Protein AF-A0A1Q3SXZ2-F1 (afdb_monomer_lite)

Structure (mmCIF, N/CA/C/O backbone):
data_AF-A0A1Q3SXZ2-F1
#
_entry.id   AF-A0A1Q3SXZ2-F1
#
loop_
_atom_site.group_PDB
_atom_site.id
_atom_site.type_symbol
_atom_site.label_atom_id
_atom_site.label_alt_id
_atom_site.label_comp_id
_atom_site.label_asym_id
_atom_site.label_entity_id
_atom_site.label_seq_id
_atom_site.pdbx_PDB_ins_code
_atom_site.Cartn_x
_atom_site.Cartn_y
_atom_site.Cartn_z
_atom_site.occupancy
_atom_site.B_iso_or_equiv
_atom_site.auth_seq_id
_atom_site.auth_comp_id
_atom_site.auth_asym_id
_atom_site.auth_atom_id
_atom_site.pdbx_PDB_model_num
ATOM 1 N N . MET A 1 1 ? 64.427 -12.584 43.749 1.00 39.59 1 MET A N 1
ATOM 2 C CA . MET A 1 1 ? 64.336 -11.149 44.078 1.00 39.59 1 MET A CA 1
ATOM 3 C C . MET A 1 1 ? 63.455 -10.518 43.015 1.00 39.59 1 MET A C 1
ATOM 5 O O . MET A 1 1 ? 63.844 -10.536 41.861 1.00 39.59 1 MET A O 1
ATOM 9 N N . GLU A 1 2 ? 62.156 -10.361 43.268 1.00 41.41 2 GLU A N 1
ATOM 10 C CA . GLU A 1 2 ? 61.540 -9.312 44.115 1.00 41.41 2 GLU A CA 1
ATOM 11 C C . GLU A 1 2 ? 61.006 -8.213 43.179 1.00 41.41 2 GLU A C 1
ATOM 13 O O . GLU A 1 2 ? 61.798 -7.619 42.464 1.00 41.41 2 GLU A O 1
ATOM 18 N N . LYS A 1 3 ? 59.690 -8.256 42.880 1.00 42.56 3 LYS A N 1
ATOM 19 C CA . LYS A 1 3 ? 58.626 -7.310 43.329 1.00 42.56 3 LYS A CA 1
ATOM 20 C C . LYS A 1 3 ? 58.786 -5.925 42.660 1.00 42.56 3 LYS A C 1
ATOM 22 O O . LYS A 1 3 ? 59.900 -5.508 42.422 1.00 42.56 3 LYS A O 1
ATOM 27 N N . LEU A 1 4 ? 57.797 -5.098 42.336 1.00 37.22 4 LEU A N 1
ATOM 28 C CA . LEU A 1 4 ? 56.346 -4.949 42.507 1.00 37.22 4 LEU A CA 1
ATOM 29 C C . LEU A 1 4 ? 56.009 -3.747 41.563 1.00 37.22 4 LEU A C 1
ATOM 31 O O . LEU A 1 4 ? 56.864 -2.891 41.366 1.00 37.22 4 LEU A O 1
ATOM 35 N N . ASP A 1 5 ? 54.884 -3.730 40.847 1.00 44.00 5 ASP A N 1
ATOM 36 C CA . ASP A 1 5 ? 53.696 -2.899 41.164 1.00 44.00 5 ASP A CA 1
ATOM 37 C C . ASP A 1 5 ? 53.778 -1.405 40.795 1.00 44.00 5 ASP A C 1
ATOM 39 O O . ASP A 1 5 ? 54.570 -0.655 41.354 1.00 44.00 5 ASP A O 1
ATOM 43 N N . GLN A 1 6 ? 52.904 -0.987 39.870 1.00 48.28 6 GLN A N 1
ATOM 44 C CA . GLN A 1 6 ? 51.814 -0.007 40.065 1.00 48.28 6 GLN A CA 1
ATOM 45 C C . GLN A 1 6 ? 51.163 0.266 38.687 1.00 48.28 6 GLN A C 1
ATOM 47 O O . GLN A 1 6 ? 51.874 0.510 37.721 1.00 48.28 6 GLN A O 1
ATOM 52 N N . LYS A 1 7 ? 49.870 0.002 38.435 1.00 37.50 7 LYS A N 1
ATOM 53 C CA . LYS A 1 7 ? 48.613 0.542 39.002 1.00 37.50 7 LYS A CA 1
ATOM 54 C C . LYS A 1 7 ? 48.118 1.711 38.145 1.00 37.50 7 LYS A C 1
ATOM 56 O O . LYS A 1 7 ? 48.801 2.712 38.087 1.00 37.50 7 LYS A O 1
ATOM 61 N N . ASP A 1 8 ? 46.959 1.502 37.512 1.00 49.47 8 ASP A N 1
ATOM 62 C CA . ASP A 1 8 ? 45.901 2.460 37.120 1.00 49.47 8 ASP A CA 1
ATOM 63 C C . ASP A 1 8 ? 44.860 1.618 36.343 1.00 49.47 8 ASP A C 1
ATOM 65 O O . ASP A 1 8 ? 45.140 1.133 35.256 1.00 49.47 8 ASP A O 1
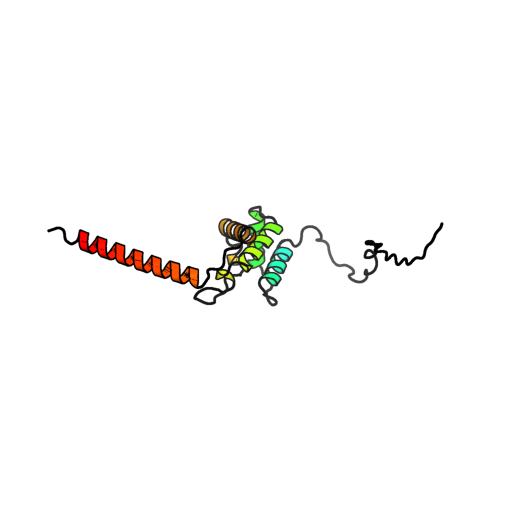ATOM 69 N N . LYS A 1 9 ? 43.725 1.135 36.873 1.00 42.94 9 LYS A N 1
ATOM 70 C CA . LYS A 1 9 ? 42.597 1.761 37.585 1.00 42.94 9 LYS A CA 1
ATOM 71 C C . LYS A 1 9 ? 42.028 2.999 36.886 1.00 42.94 9 LYS A C 1
ATOM 73 O O . LYS A 1 9 ? 42.175 4.105 37.376 1.00 42.94 9 LYS A O 1
ATOM 78 N N . GLN A 1 10 ? 41.194 2.767 35.871 1.00 44.41 10 GLN A N 1
ATOM 79 C CA . GLN A 1 10 ? 39.952 3.533 35.759 1.00 44.41 10 GLN A CA 1
ATOM 80 C C . GLN A 1 10 ? 38.791 2.626 35.338 1.00 44.41 10 GLN A C 1
ATOM 82 O O . GLN A 1 10 ? 38.552 2.326 34.172 1.00 44.41 10 GLN A O 1
ATOM 87 N N . THR A 1 11 ? 38.088 2.172 36.367 1.00 35.19 11 THR A N 1
ATOM 88 C CA . THR A 1 11 ? 36.709 1.703 36.343 1.00 35.19 11 THR A CA 1
ATOM 89 C C . THR A 1 11 ? 35.790 2.829 35.856 1.00 35.19 11 THR A C 1
ATOM 91 O O . THR A 1 11 ? 35.858 3.944 36.366 1.00 35.19 11 THR A O 1
ATOM 94 N N . SER A 1 12 ? 34.915 2.520 34.905 1.00 40.59 12 SER A N 1
ATOM 95 C CA . SER A 1 12 ? 33.735 3.305 34.520 1.00 40.59 12 SER A CA 1
ATOM 96 C C . SER A 1 12 ? 32.676 2.268 34.123 1.00 40.59 12 SER A C 1
ATOM 98 O O . SER A 1 12 ? 32.746 1.693 33.044 1.00 40.59 12 SER A O 1
ATOM 100 N N . SER A 1 13 ? 31.963 1.666 35.078 1.00 37.56 13 SER A N 1
ATOM 101 C CA . SER A 1 13 ? 30.718 2.165 35.686 1.00 37.56 13 SER A CA 1
ATOM 102 C C . SER A 1 13 ? 29.677 2.595 34.650 1.00 37.56 13 SER A C 1
ATOM 104 O O . SER A 1 13 ? 29.443 3.781 34.456 1.00 37.56 13 SER A O 1
ATOM 106 N N . PHE A 1 14 ? 29.005 1.619 34.038 1.00 44.00 14 PHE A N 1
ATOM 107 C CA . PHE A 1 14 ? 27.671 1.820 33.472 1.00 44.00 14 PHE A CA 1
ATOM 108 C C . PHE A 1 14 ? 26.658 1.124 34.382 1.00 44.00 14 PHE A C 1
ATOM 110 O O . PHE A 1 14 ? 26.333 -0.048 34.212 1.00 44.00 14 PHE A O 1
ATOM 117 N N . THR A 1 15 ? 26.223 1.852 35.406 1.00 39.62 15 THR A N 1
ATOM 118 C CA . THR A 1 15 ? 25.071 1.515 36.245 1.00 39.62 15 THR A CA 1
ATOM 119 C C . THR A 1 15 ? 23.874 2.370 35.843 1.00 39.62 15 THR A C 1
ATOM 121 O O . THR A 1 15 ? 24.029 3.557 35.565 1.00 39.62 15 THR A O 1
ATOM 124 N N . ASN A 1 16 ? 22.698 1.751 35.946 1.00 46.97 16 ASN A N 1
ATOM 125 C CA . ASN A 1 16 ? 21.356 2.332 36.023 1.00 46.97 16 ASN A CA 1
ATOM 126 C C . ASN A 1 16 ? 20.650 2.763 34.734 1.00 46.97 16 ASN A C 1
ATOM 128 O O . ASN A 1 16 ? 20.502 3.933 34.397 1.00 46.97 16 ASN A O 1
ATOM 132 N N . ILE A 1 17 ? 20.048 1.746 34.127 1.00 55.22 17 ILE A N 1
ATOM 133 C CA . ILE A 1 17 ? 18.692 1.787 33.581 1.00 55.22 17 ILE A CA 1
ATOM 134 C C . ILE A 1 17 ? 17.738 1.686 34.786 1.00 55.22 17 ILE A C 1
ATOM 136 O O . ILE A 1 17 ? 17.634 0.594 35.323 1.00 55.22 17 ILE A O 1
ATOM 140 N N . GLU A 1 18 ? 17.149 2.800 35.255 1.00 54.22 18 GLU A N 1
ATOM 141 C CA . GLU A 1 18 ? 15.902 2.863 36.071 1.00 54.22 18 GLU A CA 1
ATOM 142 C C . GLU A 1 18 ? 15.558 4.297 36.564 1.00 54.22 18 GLU A C 1
ATOM 144 O O . GLU A 1 18 ? 15.161 4.507 37.705 1.00 54.22 18 GLU A O 1
ATOM 149 N N . GLU A 1 19 ? 15.677 5.336 35.723 1.00 47.59 19 GLU A N 1
ATOM 150 C CA . GLU A 1 19 ? 15.257 6.696 36.132 1.00 47.59 19 GLU A CA 1
ATOM 151 C C . GLU A 1 19 ? 14.606 7.500 34.992 1.00 47.59 19 GLU A C 1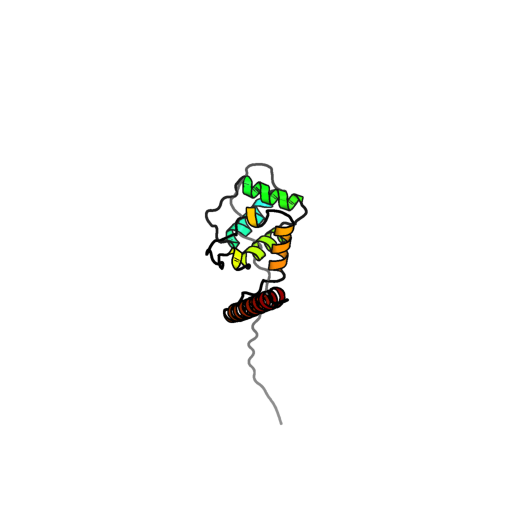
ATOM 153 O O . GLU A 1 19 ? 15.002 8.608 34.648 1.00 47.59 19 GLU A O 1
ATOM 158 N N . ILE A 1 20 ? 13.570 6.921 34.378 1.00 48.38 20 ILE A N 1
ATOM 159 C CA . ILE A 1 20 ? 12.618 7.648 33.512 1.00 48.38 20 ILE A CA 1
ATOM 160 C C . ILE A 1 20 ? 11.182 7.192 33.791 1.00 48.38 20 ILE A C 1
ATOM 162 O O . ILE A 1 20 ? 10.350 7.011 32.909 1.00 48.38 20 ILE A O 1
ATOM 166 N N . THR A 1 21 ? 10.868 7.021 35.070 1.00 44.84 21 THR A N 1
ATOM 167 C CA . THR A 1 21 ? 9.489 6.988 35.547 1.00 44.84 21 THR A CA 1
ATOM 168 C C . THR A 1 21 ? 9.349 8.025 36.642 1.00 44.84 21 THR A C 1
ATOM 170 O O . THR A 1 21 ? 10.008 7.940 37.673 1.00 44.84 21 THR A O 1
ATOM 173 N N . THR A 1 22 ? 8.434 8.963 36.403 1.00 42.62 22 THR A N 1
ATOM 174 C CA . THR A 1 22 ? 7.937 10.044 37.271 1.00 42.62 22 THR A CA 1
ATOM 175 C C . THR A 1 22 ? 8.447 11.435 36.893 1.00 42.62 22 THR A C 1
ATOM 177 O O . THR A 1 22 ? 9.638 11.715 36.899 1.00 42.62 22 THR A O 1
ATOM 180 N N . LYS A 1 23 ? 7.472 12.322 36.641 1.00 43.78 23 LYS A N 1
ATOM 181 C CA . LYS A 1 23 ? 7.554 13.765 36.335 1.00 43.78 23 LYS A CA 1
ATOM 182 C C . LYS A 1 23 ? 7.445 14.123 34.852 1.00 43.78 23 LYS A C 1
ATOM 184 O O . LYS A 1 23 ? 8.373 14.643 34.254 1.00 43.78 23 LYS A O 1
ATOM 189 N N . THR A 1 24 ? 6.243 13.957 34.299 1.00 32.16 24 THR A N 1
ATOM 190 C CA . THR A 1 24 ? 5.503 15.063 33.654 1.00 32.16 24 THR A CA 1
ATOM 191 C C . THR A 1 24 ? 4.016 14.694 33.634 1.00 32.16 24 THR A C 1
ATOM 193 O O . THR A 1 24 ? 3.474 14.217 32.646 1.00 32.16 24 THR A O 1
ATOM 196 N N . THR A 1 25 ? 3.357 14.905 34.772 1.00 34.94 25 THR A N 1
ATOM 197 C CA . THR A 1 25 ? 1.903 15.078 34.851 1.00 34.94 25 THR A CA 1
ATOM 198 C C . THR A 1 25 ? 1.676 16.552 35.120 1.00 34.94 25 THR A C 1
ATOM 200 O O . THR A 1 25 ? 2.141 17.033 36.152 1.00 34.94 25 THR A O 1
ATOM 203 N N . SER A 1 26 ? 0.983 17.257 34.221 1.00 36.84 26 SER A N 1
ATOM 204 C CA . SER A 1 26 ? -0.099 18.196 34.570 1.00 36.84 26 SER A CA 1
ATOM 205 C C . SER A 1 26 ? -0.569 18.992 33.350 1.00 36.84 26 SER A C 1
ATOM 207 O O . SER A 1 26 ? 0.061 19.980 32.981 1.00 36.84 26 SER A O 1
ATOM 209 N N . LYS A 1 27 ? -1.717 18.578 32.790 1.00 45.59 27 LYS A N 1
ATOM 210 C CA . LYS A 1 27 ? -2.917 19.398 32.495 1.00 45.59 27 LYS A CA 1
ATOM 211 C C . LYS A 1 27 ? -3.678 18.864 31.278 1.00 45.59 27 LYS A C 1
ATOM 213 O O . LYS A 1 27 ? -3.542 19.408 30.191 1.00 45.59 27 LYS A O 1
ATOM 218 N N . ILE A 1 28 ? -4.551 17.880 31.495 1.00 41.00 28 ILE A N 1
ATOM 219 C CA . ILE A 1 28 ? -5.850 17.813 30.810 1.00 41.00 28 ILE A CA 1
ATOM 220 C C . ILE A 1 28 ? -6.867 17.331 31.848 1.00 41.00 28 ILE A C 1
ATOM 222 O O . ILE A 1 28 ? -6.789 16.205 32.332 1.00 41.00 28 ILE A O 1
ATOM 226 N N . THR A 1 29 ? -7.785 18.222 32.211 1.00 38.47 29 THR A N 1
ATOM 227 C CA . THR A 1 29 ? -8.873 17.986 33.163 1.00 38.47 29 THR A CA 1
ATOM 228 C C . THR A 1 29 ? -10.190 17.950 32.382 1.00 38.47 29 THR A C 1
ATOM 230 O O . THR A 1 29 ? -10.598 18.957 31.814 1.00 38.47 29 THR A O 1
ATOM 233 N N . THR A 1 30 ? -10.763 16.741 32.343 1.00 40.59 30 THR A N 1
ATOM 234 C CA . THR A 1 30 ? -12.181 16.323 32.246 1.00 40.59 30 THR A CA 1
ATOM 235 C C . THR A 1 30 ? -13.131 16.896 31.180 1.00 40.59 30 THR A C 1
ATOM 237 O O . THR A 1 30 ? -13.688 17.976 31.347 1.00 40.59 30 THR A O 1
ATOM 240 N N . ALA A 1 31 ? -13.502 16.032 30.217 1.00 40.28 31 ALA A N 1
ATOM 241 C CA . ALA A 1 31 ? -14.892 15.827 29.776 1.00 40.28 31 ALA A CA 1
ATOM 242 C C . ALA A 1 31 ? -15.100 14.443 29.093 1.00 40.28 31 ALA A C 1
ATOM 244 O O . ALA A 1 31 ? -14.576 14.198 28.013 1.00 40.28 31 ALA A O 1
ATOM 245 N N . SER A 1 32 ? -15.923 13.597 29.732 1.00 41.53 32 SER A N 1
ATOM 246 C CA . SER A 1 32 ? -16.878 12.619 29.153 1.00 41.53 32 SER A CA 1
ATOM 247 C C . SER A 1 32 ? -16.433 11.259 28.556 1.00 41.53 32 SER A C 1
ATOM 249 O O . SER A 1 32 ? -16.160 11.136 27.371 1.00 41.53 32 SER A O 1
ATOM 251 N N . ASN A 1 33 ? -16.522 10.215 29.400 1.00 52.03 33 ASN A N 1
ATOM 252 C CA . ASN A 1 33 ? -17.153 8.886 29.202 1.00 52.03 33 ASN A CA 1
ATOM 253 C C . ASN A 1 33 ? -17.208 8.218 27.800 1.00 52.03 33 ASN A C 1
ATOM 255 O O . ASN A 1 33 ? -18.307 7.954 27.320 1.00 52.03 33 ASN A O 1
ATOM 259 N N . ASP A 1 34 ? -16.074 7.819 27.213 1.00 49.94 34 ASP A N 1
ATOM 260 C CA . ASP A 1 34 ? -16.007 6.638 26.313 1.00 49.94 34 ASP A CA 1
ATOM 261 C C . ASP A 1 34 ? -14.561 6.132 26.140 1.00 49.94 34 ASP A C 1
ATOM 263 O O . ASP A 1 34 ? -13.961 6.177 25.068 1.00 49.94 34 ASP A O 1
ATOM 267 N N . VAL A 1 35 ? -13.924 5.731 27.238 1.00 53.72 35 VAL A N 1
ATOM 268 C CA . VAL A 1 35 ? -12.513 5.329 27.224 1.00 53.72 35 VAL A CA 1
ATOM 269 C C . VAL A 1 35 ? -12.454 3.850 27.546 1.00 53.72 35 VAL A C 1
ATOM 271 O O . VAL A 1 35 ? -12.621 3.491 28.705 1.00 53.72 35 VAL A O 1
ATOM 274 N N . CYS A 1 36 ? -12.303 3.027 26.498 1.00 43.00 36 CYS A N 1
ATOM 275 C CA . CYS A 1 36 ? -11.553 1.753 26.488 1.00 43.00 36 CYS A CA 1
ATOM 276 C C . CYS A 1 36 ? -11.793 0.871 25.235 1.00 43.00 36 CYS A C 1
ATOM 278 O O . CYS A 1 36 ? -11.367 -0.279 25.227 1.00 43.00 36 CYS A O 1
ATOM 280 N N . SER A 1 37 ? -12.396 1.383 24.146 1.00 53.72 37 SER A N 1
ATOM 281 C CA . SER A 1 37 ? -12.355 0.700 22.827 1.00 53.72 37 SER A CA 1
ATOM 282 C C . SER A 1 37 ? -12.073 1.593 21.598 1.00 53.72 37 SER A C 1
ATOM 284 O O . SER A 1 37 ? -12.032 1.095 20.476 1.00 53.72 37 SER A O 1
ATOM 286 N N . GLY A 1 38 ? -11.826 2.898 21.775 1.00 57.38 38 GLY A N 1
ATOM 287 C CA . GLY A 1 38 ? -11.473 3.828 20.688 1.00 57.38 38 GLY A CA 1
ATOM 288 C C . GLY A 1 38 ? -9.972 4.138 20.704 1.00 57.38 38 GLY A C 1
ATOM 289 O O . GLY A 1 38 ? -9.450 4.539 21.736 1.00 57.38 38 GLY A O 1
ATOM 290 N N . ASN A 1 39 ? -9.180 3.982 19.641 1.00 80.50 39 ASN A N 1
ATOM 291 C CA . ASN A 1 39 ? -9.496 4.134 18.224 1.00 80.50 39 ASN A CA 1
ATOM 292 C C . ASN A 1 39 ? -8.583 3.230 17.367 1.00 80.50 39 ASN A C 1
ATOM 294 O O . ASN A 1 39 ? -7.558 3.688 16.852 1.00 80.50 39 ASN A O 1
ATOM 298 N N . HIS A 1 40 ? -8.926 1.950 17.197 1.00 91.81 40 HIS A N 1
ATOM 299 C CA . HIS A 1 40 ? -8.142 1.030 16.353 1.00 91.81 40 HIS A CA 1
ATOM 300 C C . HIS A 1 40 ? -7.944 1.586 14.934 1.00 91.81 40 HIS A C 1
ATOM 302 O O . HIS A 1 40 ? -6.862 1.503 14.358 1.00 91.81 40 HIS A O 1
ATOM 308 N N . GLU A 1 41 ? -8.970 2.243 14.396 1.00 94.44 41 GLU A N 1
ATOM 309 C CA . GLU A 1 41 ? -8.935 2.885 13.087 1.00 94.44 41 GLU A CA 1
ATOM 310 C C . GLU A 1 41 ? -7.973 4.066 13.044 1.00 94.44 41 GLU A C 1
ATOM 312 O O . GLU A 1 41 ? -7.316 4.281 12.030 1.00 94.44 41 GLU A O 1
ATOM 317 N N . GLN A 1 42 ? -7.866 4.825 14.134 1.00 95.75 42 GLN A N 1
ATOM 318 C CA . GLN A 1 42 ? -6.941 5.950 14.208 1.00 95.75 42 GLN A CA 1
ATOM 319 C C . GLN A 1 42 ? -5.494 5.467 14.256 1.00 95.75 42 GLN A C 1
ATOM 321 O O . GLN A 1 42 ? -4.657 6.053 13.584 1.00 95.75 42 GLN A O 1
ATOM 326 N N . ILE A 1 43 ? -5.205 4.372 14.964 1.00 96.31 43 ILE A N 1
ATOM 327 C CA . ILE A 1 43 ? -3.856 3.785 15.008 1.00 96.31 43 ILE A CA 1
ATOM 328 C C . ILE A 1 43 ? -3.410 3.370 13.600 1.00 96.31 43 ILE A C 1
ATOM 330 O O . ILE A 1 43 ? -2.366 3.814 13.122 1.00 96.31 43 ILE A O 1
ATOM 334 N N . VAL A 1 44 ? -4.235 2.581 12.903 1.00 97.44 44 VAL A N 1
ATOM 335 C CA . VAL A 1 44 ? -3.945 2.135 11.529 1.00 97.44 44 VAL A CA 1
ATOM 336 C C . VAL A 1 44 ? -3.837 3.331 10.577 1.00 97.44 44 VAL A C 1
ATOM 338 O O . VAL A 1 44 ? -2.949 3.382 9.723 1.00 97.44 44 VAL A O 1
ATOM 341 N N . PHE A 1 45 ? -4.723 4.320 10.722 1.00 97.81 45 PHE A N 1
ATOM 342 C CA . PHE A 1 45 ? -4.720 5.513 9.883 1.00 97.81 45 PHE A CA 1
ATOM 343 C C . PHE A 1 45 ? -3.473 6.381 10.082 1.00 97.81 45 PHE A C 1
ATOM 345 O O . PHE A 1 45 ? -2.882 6.806 9.091 1.00 97.81 45 PHE A O 1
ATOM 352 N N . GLU A 1 46 ? -3.056 6.640 11.322 1.00 97.44 46 GLU A N 1
ATOM 353 C CA . GLU A 1 46 ? -1.849 7.424 11.603 1.00 97.44 46 GLU A CA 1
ATOM 354 C C . GLU A 1 46 ? -0.593 6.697 11.109 1.00 97.44 46 GLU A C 1
ATOM 356 O O . GLU A 1 46 ? 0.279 7.322 10.499 1.00 97.44 46 GLU A O 1
ATOM 361 N N . HIS A 1 47 ? -0.535 5.367 11.250 1.00 97.94 47 HIS A N 1
ATOM 362 C CA . HIS A 1 47 ? 0.553 4.567 10.680 1.00 97.94 47 HIS A CA 1
ATOM 363 C C . HIS A 1 47 ? 0.621 4.690 9.156 1.00 97.94 47 HIS A C 1
ATOM 365 O O . HIS A 1 47 ? 1.693 4.924 8.592 1.00 97.94 47 HIS A O 1
ATOM 371 N N . TRP A 1 48 ? -0.525 4.601 8.474 1.00 98.38 48 TRP A N 1
ATOM 372 C CA . TRP A 1 48 ? -0.616 4.840 7.032 1.00 98.38 48 TRP A CA 1
ATOM 373 C C . TRP A 1 48 ? -0.162 6.249 6.655 1.00 98.38 48 TRP A C 1
ATOM 375 O O . TRP A 1 48 ? 0.634 6.424 5.731 1.00 98.38 48 TRP A O 1
ATOM 385 N N . LYS A 1 49 ? -0.637 7.253 7.390 1.00 97.56 49 LYS A N 1
ATOM 386 C CA . LYS A 1 49 ? -0.345 8.663 7.148 1.00 97.56 49 LYS A CA 1
ATOM 387 C C . LYS A 1 49 ? 1.151 8.959 7.236 1.00 97.56 49 LYS A C 1
ATOM 389 O O . LYS A 1 49 ? 1.688 9.649 6.364 1.00 97.56 49 LYS A O 1
ATOM 394 N N . LEU A 1 50 ? 1.812 8.415 8.257 1.00 97.56 50 LEU A N 1
ATOM 395 C CA . LEU A 1 50 ? 3.248 8.546 8.480 1.00 97.56 50 LEU A CA 1
ATOM 396 C C . LEU A 1 50 ? 4.046 7.781 7.417 1.00 97.56 50 LEU A C 1
ATOM 398 O O . LEU A 1 50 ? 4.870 8.372 6.720 1.00 97.56 50 LEU A O 1
ATOM 402 N N . THR A 1 51 ? 3.756 6.488 7.249 1.00 97.25 51 THR A N 1
ATOM 403 C CA . THR A 1 51 ? 4.489 5.584 6.348 1.00 97.25 51 THR A CA 1
ATOM 404 C C . THR A 1 51 ? 4.411 6.037 4.889 1.00 97.25 51 THR A C 1
ATOM 406 O O . THR A 1 51 ? 5.419 6.054 4.183 1.00 97.25 51 THR A O 1
ATOM 409 N N . MET A 1 52 ? 3.231 6.470 4.437 1.00 96.12 52 MET A N 1
ATOM 410 C CA . MET A 1 52 ? 3.011 6.890 3.049 1.00 96.12 52 MET A CA 1
ATOM 411 C C . MET A 1 52 ? 3.290 8.376 2.793 1.00 96.12 52 MET A C 1
ATOM 413 O O . MET A 1 52 ? 3.268 8.800 1.636 1.00 96.12 52 MET A O 1
ATOM 417 N N . LYS A 1 53 ? 3.625 9.153 3.834 1.00 96.19 53 LYS A N 1
ATOM 418 C CA . LYS A 1 53 ? 3.926 10.595 3.767 1.00 96.19 53 LYS A CA 1
ATOM 419 C C . LYS A 1 53 ? 2.740 11.445 3.285 1.00 96.19 53 LYS A C 1
ATOM 421 O O . LYS A 1 53 ? 2.889 12.292 2.408 1.00 96.19 53 LYS A O 1
ATOM 426 N N . HIS A 1 54 ? 1.573 11.259 3.905 1.00 95.75 54 HIS A N 1
ATOM 427 C CA . HIS A 1 54 ? 0.340 12.013 3.616 1.00 95.75 54 HIS A CA 1
ATOM 428 C C . HIS A 1 54 ? -0.037 12.994 4.754 1.00 95.75 54 HIS A C 1
ATOM 430 O O . HIS A 1 54 ? -1.093 12.846 5.367 1.00 95.75 54 HIS A O 1
ATOM 436 N N . PRO A 1 55 ? 0.762 14.037 5.068 1.00 94.06 55 PRO A N 1
ATOM 437 C CA . PRO A 1 55 ? 0.604 14.855 6.286 1.00 94.06 55 PRO A CA 1
ATOM 438 C C . PRO A 1 55 ? -0.743 15.591 6.396 1.00 94.06 55 PRO A C 1
ATOM 440 O O . PRO A 1 55 ? -1.249 15.813 7.497 1.00 94.06 55 PRO A O 1
ATOM 443 N N . ASN A 1 56 ? -1.363 15.910 5.259 1.00 95.38 56 ASN A N 1
ATOM 444 C CA . ASN A 1 56 ? -2.637 16.630 5.200 1.00 95.38 56 ASN A CA 1
ATOM 445 C C . ASN A 1 56 ? -3.859 15.700 5.157 1.00 95.38 56 ASN A C 1
ATOM 447 O O . ASN A 1 56 ? -4.995 16.180 5.162 1.00 95.38 56 ASN A O 1
ATOM 451 N N . ALA A 1 57 ? -3.655 14.379 5.104 1.00 96.00 57 ALA A N 1
ATOM 452 C CA . ALA A 1 57 ? -4.764 13.442 5.089 1.00 96.00 57 ALA A CA 1
ATOM 453 C C . ALA A 1 57 ? -5.517 13.463 6.423 1.00 96.00 57 ALA A C 1
ATOM 455 O O . ALA A 1 57 ? -4.930 13.561 7.508 1.00 96.00 57 ALA A O 1
ATOM 456 N N . LYS A 1 58 ? -6.840 13.337 6.313 1.00 95.50 58 LYS A N 1
ATOM 457 C CA . LYS A 1 58 ? -7.774 13.265 7.435 1.00 95.50 58 LYS A CA 1
ATOM 458 C C . LYS A 1 58 ? -8.454 11.903 7.449 1.00 95.50 58 LYS A C 1
ATOM 460 O O . LYS A 1 58 ? -8.716 11.323 6.389 1.00 95.50 58 LYS A O 1
ATOM 465 N N . LEU A 1 59 ? -8.755 11.418 8.645 1.00 95.75 59 LEU A N 1
ATOM 466 C CA . LEU A 1 59 ? -9.576 10.233 8.818 1.00 95.75 59 LEU A CA 1
ATOM 467 C C . LEU A 1 59 ? -11.025 10.609 8.486 1.00 95.75 59 LEU A C 1
ATOM 469 O O . LEU A 1 59 ? -11.681 11.325 9.237 1.00 95.75 59 LEU A O 1
ATOM 473 N N . ASP A 1 60 ? -11.487 10.193 7.309 1.00 95.00 60 ASP A N 1
ATOM 474 C CA . ASP A 1 60 ? -12.862 10.392 6.856 1.00 95.00 60 ASP A CA 1
ATOM 475 C C . ASP A 1 60 ? -13.688 9.109 7.030 1.00 95.00 60 ASP A C 1
ATOM 477 O O . ASP A 1 60 ? -13.152 8.028 7.280 1.00 95.00 60 ASP A O 1
ATOM 481 N N . LYS A 1 61 ? -15.010 9.223 6.857 1.00 95.75 61 LYS A N 1
ATOM 482 C CA . LYS A 1 61 ? -15.944 8.098 7.015 1.00 95.75 61 LYS A CA 1
ATOM 483 C C . LYS A 1 61 ? -15.609 6.908 6.107 1.00 95.75 61 LYS A C 1
ATOM 485 O O . LYS A 1 61 ? -15.829 5.770 6.511 1.00 95.75 61 LYS A O 1
ATOM 490 N N . ASN A 1 62 ? -15.071 7.153 4.911 1.00 95.81 62 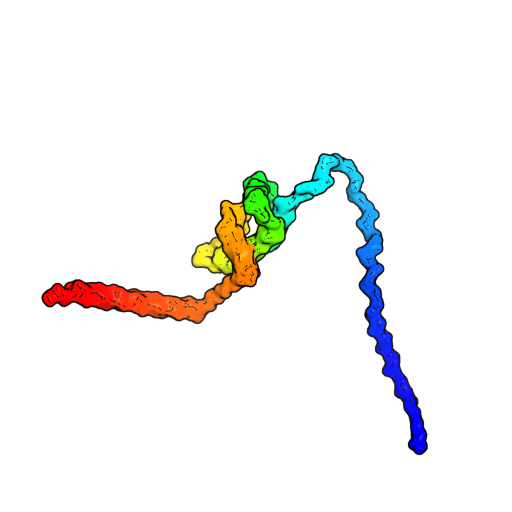ASN A N 1
ATOM 491 C CA . ASN A 1 62 ? -14.737 6.096 3.956 1.00 95.81 62 ASN A CA 1
ATOM 492 C C . ASN A 1 62 ? -13.490 5.328 4.409 1.00 95.81 62 ASN A C 1
ATOM 494 O O . ASN A 1 62 ? -13.490 4.100 4.408 1.00 95.81 62 ASN A O 1
ATOM 498 N N . ARG A 1 63 ? -12.450 6.036 4.860 1.00 96.69 63 ARG A N 1
ATOM 499 C CA . ARG A 1 63 ? -11.237 5.430 5.428 1.00 96.69 63 ARG A CA 1
ATOM 500 C C . ARG A 1 63 ? -11.545 4.660 6.708 1.00 96.69 63 ARG A C 1
ATOM 502 O O . ARG A 1 63 ? -11.102 3.525 6.844 1.00 96.69 63 ARG A O 1
ATOM 509 N N . THR A 1 64 ? -12.355 5.228 7.603 1.00 96.31 64 THR A N 1
ATOM 510 C CA . THR A 1 64 ? -12.814 4.531 8.813 1.00 96.31 64 THR A CA 1
ATOM 511 C C . THR A 1 64 ? -13.573 3.254 8.459 1.00 96.31 64 THR A C 1
ATOM 513 O O . THR A 1 64 ? -13.340 2.216 9.072 1.00 96.31 64 THR A O 1
ATOM 516 N N . LYS A 1 65 ? -14.456 3.304 7.453 1.00 96.31 65 LYS A N 1
ATOM 517 C CA . LYS A 1 65 ? -15.206 2.131 6.991 1.00 96.31 65 LYS A CA 1
ATOM 518 C C . LYS A 1 65 ? -14.275 1.018 6.502 1.00 96.31 65 LYS A C 1
ATOM 520 O O . LYS A 1 65 ? -14.427 -0.104 6.965 1.00 96.31 65 LYS A O 1
ATOM 525 N N . LEU A 1 66 ? -13.300 1.336 5.649 1.00 97.62 66 LEU A N 1
ATOM 526 C CA . LEU A 1 66 ? -12.337 0.355 5.132 1.00 97.62 66 LEU A CA 1
ATOM 527 C C . LEU A 1 66 ? -11.557 -0.339 6.254 1.00 97.62 66 LEU A C 1
ATOM 529 O O . LEU A 1 66 ? -11.426 -1.558 6.255 1.00 97.62 66 LEU A O 1
ATOM 533 N N . ILE A 1 67 ? -11.078 0.427 7.239 1.00 97.31 67 ILE A N 1
ATOM 534 C CA . ILE A 1 67 ? -10.328 -0.149 8.361 1.00 97.31 67 ILE A CA 1
ATOM 535 C C . ILE A 1 67 ? -11.235 -1.042 9.215 1.00 97.31 67 ILE A C 1
ATOM 537 O O . ILE A 1 67 ? -10.847 -2.151 9.566 1.00 97.31 67 ILE A O 1
ATOM 541 N N . ARG A 1 68 ? -12.471 -0.612 9.499 1.00 96.31 68 ARG A N 1
ATOM 542 C CA . ARG A 1 68 ? -13.450 -1.436 10.230 1.00 96.31 68 ARG A CA 1
ATOM 543 C C . ARG A 1 68 ? -13.793 -2.727 9.506 1.00 96.31 68 ARG A C 1
ATOM 545 O O . ARG A 1 68 ? -13.965 -3.749 10.157 1.00 96.31 68 ARG A O 1
ATOM 552 N N . GLU A 1 69 ? -13.954 -2.676 8.190 1.00 97.00 69 GLU A N 1
ATOM 553 C CA . GLU A 1 69 ? -14.235 -3.864 7.384 1.00 97.00 69 GLU A CA 1
ATOM 554 C C . GLU A 1 69 ? -13.067 -4.846 7.445 1.00 97.00 69 GLU A C 1
ATOM 556 O O . GLU A 1 69 ? -13.297 -6.021 7.707 1.00 97.00 69 GLU A O 1
ATOM 561 N N . ALA A 1 70 ? -11.827 -4.363 7.338 1.00 97.50 70 ALA A N 1
ATOM 562 C CA . ALA A 1 70 ? -10.646 -5.202 7.502 1.00 97.50 70 ALA A CA 1
ATOM 563 C C . ALA A 1 70 ? -10.570 -5.837 8.906 1.00 97.50 70 ALA A C 1
ATOM 565 O O . ALA A 1 70 ? -10.385 -7.043 9.024 1.00 97.50 70 ALA A O 1
ATOM 566 N N . LEU A 1 71 ? -10.823 -5.071 9.973 1.00 96.94 71 LEU A N 1
ATOM 567 C CA . LEU A 1 71 ? -10.866 -5.612 11.340 1.00 96.94 71 LEU A CA 1
ATOM 568 C C . LEU A 1 71 ? -11.974 -6.668 11.519 1.00 96.94 71 LEU A C 1
ATOM 570 O O . LEU A 1 71 ? -11.783 -7.664 12.210 1.00 96.94 71 LEU A O 1
ATOM 574 N N . LYS A 1 72 ? -13.132 -6.491 10.869 1.00 96.75 72 LYS A N 1
ATOM 575 C CA . LYS A 1 72 ? -14.233 -7.473 10.893 1.00 96.75 72 LYS A CA 1
ATOM 576 C C . LYS A 1 72 ? -13.905 -8.774 10.163 1.00 96.75 72 LYS A C 1
ATOM 578 O O . LYS A 1 72 ? -14.515 -9.789 10.481 1.00 96.75 72 LYS A O 1
ATOM 583 N N . LEU A 1 73 ? -12.980 -8.750 9.202 1.00 96.19 73 LEU A N 1
ATOM 584 C CA . LEU A 1 73 ? -12.495 -9.959 8.527 1.00 96.19 73 LEU A CA 1
ATOM 585 C C . LEU A 1 73 ? -11.576 -10.806 9.424 1.00 96.19 73 LEU A C 1
ATOM 587 O O . LEU A 1 73 ? -11.290 -11.944 9.070 1.00 96.19 73 LEU A O 1
ATOM 591 N N . GLY A 1 74 ? -11.156 -10.285 10.582 1.00 97.31 74 GLY A N 1
ATOM 592 C CA . GLY A 1 74 ? -10.327 -11.001 11.553 1.00 97.31 74 GLY A CA 1
ATOM 593 C C . GLY A 1 74 ? -8.874 -10.534 11.610 1.00 97.31 74 GLY A C 1
ATOM 594 O O . GLY A 1 74 ? -8.126 -11.038 12.441 1.00 97.31 74 GLY A O 1
ATOM 595 N N . TYR A 1 75 ? -8.483 -9.556 10.788 1.00 98.12 75 TYR A N 1
ATOM 596 C CA . TYR A 1 75 ? -7.141 -8.982 10.849 1.00 98.12 75 TYR A CA 1
ATOM 597 C C . TYR A 1 75 ? -6.940 -8.166 12.126 1.00 98.12 75 TYR A C 1
ATOM 599 O O . TYR A 1 75 ? -7.784 -7.356 12.523 1.00 98.12 75 TYR A O 1
ATOM 607 N N . SER A 1 76 ? -5.776 -8.334 12.735 1.00 97.75 76 SER A N 1
ATOM 608 C CA . SER A 1 76 ? -5.285 -7.509 13.829 1.00 97.75 76 SER A CA 1
ATOM 609 C C . SER A 1 76 ? -4.793 -6.145 13.333 1.00 97.75 76 SER A C 1
ATOM 611 O O . SER A 1 76 ? -4.453 -5.950 12.167 1.00 97.75 76 SER A O 1
ATOM 613 N N . ILE A 1 77 ? -4.700 -5.178 14.247 1.00 97.50 77 ILE A N 1
ATOM 614 C CA . ILE A 1 77 ? -4.127 -3.851 13.961 1.00 97.50 77 ILE A CA 1
ATOM 615 C C . ILE A 1 77 ? -2.697 -3.979 13.420 1.00 97.50 77 ILE A C 1
ATOM 617 O O . ILE A 1 77 ? -2.318 -3.252 12.504 1.00 97.50 77 ILE A O 1
ATOM 621 N N . GLU A 1 78 ? -1.919 -4.909 13.975 1.00 97.88 78 GLU A N 1
ATOM 622 C CA . GLU A 1 78 ? -0.538 -5.150 13.568 1.00 97.88 78 GLU A CA 1
ATOM 623 C C . GLU A 1 78 ? -0.457 -5.638 12.121 1.00 97.88 78 GLU A C 1
ATOM 625 O O . GLU A 1 78 ? 0.291 -5.063 11.334 1.00 97.88 78 GLU A O 1
ATOM 630 N N . GLU A 1 79 ? -1.282 -6.611 11.732 1.00 98.44 79 GLU A N 1
ATOM 631 C CA . GLU A 1 79 ? -1.350 -7.109 10.351 1.00 98.44 79 GLU A CA 1
ATOM 632 C C . GLU A 1 79 ? -1.751 -6.007 9.363 1.00 98.44 79 GLU A C 1
ATOM 634 O O . GLU A 1 79 ? -1.168 -5.890 8.284 1.00 98.44 79 GLU A O 1
ATOM 639 N N . LEU A 1 80 ? -2.681 -5.121 9.738 1.00 98.50 80 LEU A N 1
ATOM 640 C CA . LEU A 1 80 ? -3.025 -3.970 8.897 1.00 98.50 80 LEU A CA 1
ATOM 641 C C . LEU A 1 80 ? -1.849 -2.988 8.760 1.00 98.50 80 LEU A C 1
ATOM 643 O O . LEU A 1 80 ? -1.601 -2.465 7.670 1.00 98.50 80 LEU A O 1
ATOM 647 N N . CYS A 1 81 ? -1.083 -2.764 9.830 1.00 98.44 81 CYS A N 1
ATOM 648 C CA . CYS A 1 81 ? 0.145 -1.969 9.783 1.00 98.44 81 CYS A CA 1
ATOM 649 C C . CYS A 1 81 ? 1.243 -2.639 8.935 1.00 98.44 81 CYS A C 1
ATOM 651 O O . CYS A 1 81 ? 1.956 -1.948 8.196 1.00 98.44 81 CYS A O 1
ATOM 653 N N . GLN A 1 82 ? 1.358 -3.968 8.974 1.00 98.62 82 GLN A N 1
ATOM 654 C CA . GLN A 1 82 ? 2.257 -4.739 8.113 1.00 98.62 82 GLN A CA 1
ATOM 655 C C . GLN A 1 82 ? 1.843 -4.615 6.644 1.00 98.62 82 GLN A C 1
ATOM 657 O O . GLN A 1 82 ? 2.687 -4.298 5.811 1.00 98.62 82 GLN A O 1
ATOM 662 N N . ALA 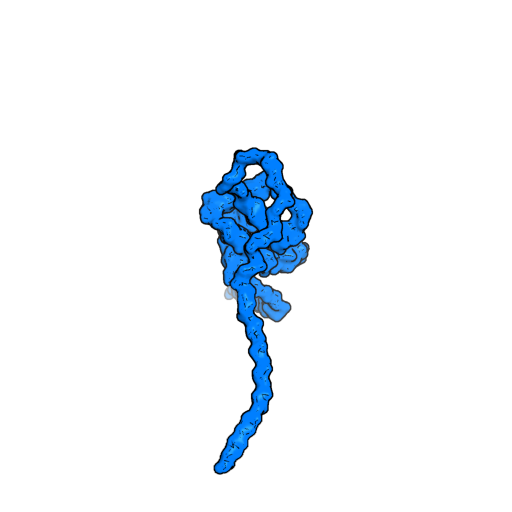A 1 83 ? 0.550 -4.733 6.323 1.00 98.62 83 ALA A N 1
ATOM 663 C CA . ALA A 1 83 ? 0.035 -4.517 4.970 1.00 98.62 83 ALA A CA 1
ATOM 664 C C . ALA A 1 83 ? 0.366 -3.105 4.444 1.00 98.62 83 ALA A C 1
ATOM 666 O O . ALA A 1 83 ? 0.824 -2.924 3.314 1.00 98.62 83 ALA A O 1
ATOM 667 N N . ILE A 1 84 ? 0.204 -2.074 5.276 1.00 98.56 84 ILE A N 1
ATOM 668 C CA . ILE A 1 84 ? 0.601 -0.703 4.920 1.00 98.56 84 ILE A CA 1
ATOM 669 C C . ILE A 1 84 ? 2.102 -0.629 4.611 1.00 98.56 84 ILE A C 1
ATOM 671 O O . ILE A 1 84 ? 2.504 -0.067 3.590 1.00 98.56 84 ILE A O 1
ATOM 675 N N . SER A 1 85 ? 2.930 -1.220 5.468 1.00 98.25 85 SER A N 1
ATOM 676 C CA . SER A 1 85 ? 4.389 -1.207 5.327 1.00 98.25 85 SER A CA 1
ATOM 677 C C . SER A 1 85 ? 4.840 -1.982 4.082 1.00 98.25 85 SER A C 1
ATOM 679 O O . SER A 1 85 ? 5.681 -1.506 3.322 1.00 98.25 85 SER A O 1
ATOM 681 N N . GLY A 1 86 ? 4.207 -3.122 3.802 1.00 97.81 86 GLY A N 1
ATOM 682 C CA . GLY A 1 86 ? 4.418 -3.922 2.598 1.00 97.81 86 GLY A CA 1
ATOM 683 C C . GLY A 1 86 ? 4.043 -3.182 1.315 1.00 97.81 86 GLY A C 1
ATOM 684 O O . GLY A 1 86 ? 4.750 -3.257 0.306 1.00 97.81 86 GLY A O 1
ATOM 685 N N . CYS A 1 87 ? 2.975 -2.382 1.347 1.00 97.88 87 CYS A N 1
ATOM 686 C CA . CYS A 1 87 ? 2.644 -1.493 0.239 1.00 97.88 87 CYS A CA 1
ATOM 687 C C . CYS A 1 87 ? 3.730 -0.421 0.022 1.00 97.88 87 CYS A C 1
ATOM 689 O O . CYS A 1 87 ? 4.040 -0.106 -1.126 1.00 97.88 87 CYS A O 1
ATOM 691 N N . ALA A 1 88 ? 4.331 0.112 1.090 1.00 97.12 88 ALA A N 1
ATOM 692 C CA . ALA A 1 88 ? 5.324 1.187 1.017 1.00 97.12 88 ALA A CA 1
ATOM 693 C C . ALA A 1 88 ? 6.680 0.734 0.452 1.00 97.12 88 ALA A C 1
ATOM 695 O O . ALA A 1 88 ? 7.406 1.532 -0.133 1.00 97.12 88 ALA A O 1
ATOM 696 N N . ILE A 1 89 ? 7.017 -0.548 0.590 1.00 95.50 89 ILE A N 1
ATOM 697 C CA . ILE A 1 89 ? 8.243 -1.124 0.016 1.00 95.50 89 ILE A CA 1
ATOM 698 C C . ILE A 1 89 ? 8.037 -1.689 -1.393 1.00 95.50 89 ILE A C 1
ATOM 700 O O . ILE A 1 89 ? 9.006 -2.039 -2.062 1.00 95.50 89 ILE A O 1
ATOM 704 N N . THR A 1 90 ? 6.791 -1.772 -1.868 1.00 95.50 90 THR A N 1
ATOM 705 C CA . THR A 1 90 ? 6.478 -2.284 -3.205 1.00 95.50 90 THR A CA 1
ATOM 706 C C . THR A 1 90 ? 6.738 -1.190 -4.255 1.00 95.50 90 THR A C 1
ATOM 708 O O . THR A 1 90 ? 5.972 -0.222 -4.300 1.00 95.50 90 THR A O 1
ATOM 711 N N . PRO A 1 91 ? 7.744 -1.331 -5.151 1.00 93.75 91 PRO A N 1
ATOM 712 C CA . PRO A 1 91 ? 8.166 -0.267 -6.074 1.00 93.75 91 PRO A CA 1
ATOM 713 C C . PRO A 1 91 ? 7.018 0.304 -6.911 1.00 93.75 91 PRO A C 1
ATOM 715 O O . PRO A 1 91 ? 6.816 1.517 -6.967 1.00 93.75 91 PRO A O 1
ATOM 718 N N . HIS A 1 92 ? 6.203 -0.583 -7.483 1.00 93.62 92 HIS A N 1
ATOM 719 C CA . HIS A 1 92 ? 5.074 -0.195 -8.320 1.00 93.62 92 HIS A CA 1
ATOM 720 C C . HIS A 1 92 ? 4.075 0.712 -7.580 1.00 93.62 92 HIS A C 1
ATOM 722 O O . HIS A 1 92 ? 3.502 1.613 -8.188 1.00 93.62 92 HIS A O 1
ATOM 728 N N . ASN A 1 93 ? 3.871 0.520 -6.274 1.00 95.62 93 ASN A N 1
ATOM 729 C CA . ASN A 1 93 ? 2.876 1.278 -5.512 1.00 95.62 93 ASN A CA 1
ATOM 730 C C . ASN A 1 93 ? 3.371 2.653 -5.076 1.00 95.62 93 ASN A C 1
ATOM 732 O O . ASN A 1 93 ? 2.571 3.580 -4.964 1.00 95.62 93 ASN A O 1
ATOM 736 N N . ILE A 1 94 ? 4.677 2.814 -4.871 1.00 94.31 94 ILE A N 1
ATOM 737 C CA . ILE A 1 94 ? 5.277 4.106 -4.514 1.00 94.31 94 ILE A CA 1
ATOM 738 C C . ILE A 1 94 ? 5.601 4.986 -5.728 1.00 94.31 94 ILE A C 1
ATOM 740 O O . ILE A 1 94 ? 6.182 6.057 -5.564 1.00 94.31 94 ILE A O 1
ATOM 744 N N . GLY A 1 95 ? 5.195 4.572 -6.931 1.00 93.88 95 GLY A N 1
ATOM 745 C CA . GLY A 1 95 ? 5.375 5.339 -8.164 1.00 93.88 95 GLY A CA 1
ATOM 746 C C . GLY A 1 95 ? 6.579 4.926 -9.005 1.00 93.88 95 GLY A C 1
ATOM 747 O O . GLY A 1 95 ? 6.850 5.573 -10.010 1.00 93.88 95 GLY A O 1
ATOM 748 N N . LEU A 1 96 ? 7.276 3.836 -8.662 1.00 90.69 96 LEU A N 1
ATOM 749 C CA . LEU A 1 96 ? 8.271 3.218 -9.547 1.00 90.69 96 LEU A CA 1
ATOM 750 C C . LEU A 1 96 ? 7.555 2.299 -10.547 1.00 90.69 96 LEU A C 1
ATOM 752 O O . LEU A 1 96 ? 7.667 1.074 -10.498 1.00 90.69 96 LEU A O 1
ATOM 756 N N . ASN A 1 97 ? 6.747 2.915 -11.404 1.00 91.88 97 ASN A N 1
ATOM 757 C CA . ASN A 1 97 ? 6.031 2.285 -12.507 1.00 91.88 97 ASN A CA 1
ATOM 758 C C . ASN A 1 97 ? 6.077 3.191 -13.742 1.00 91.88 97 ASN A C 1
ATOM 760 O O . ASN A 1 97 ? 6.413 4.370 -13.636 1.00 91.88 97 ASN A O 1
ATOM 764 N N . ASP A 1 98 ? 5.687 2.655 -14.896 1.00 90.44 98 ASP A N 1
ATOM 765 C CA . ASP A 1 98 ? 5.760 3.360 -16.185 1.00 90.44 98 ASP A CA 1
ATOM 766 C C . ASP A 1 98 ? 4.969 4.677 -16.206 1.00 90.44 98 ASP A C 1
ATOM 768 O O . ASP A 1 98 ? 5.258 5.577 -16.990 1.00 90.44 98 ASP A O 1
ATOM 772 N N . LYS A 1 99 ? 3.962 4.800 -15.333 1.00 93.62 99 LYS A N 1
ATOM 773 C CA . LYS A 1 99 ? 3.103 5.984 -15.219 1.00 93.62 99 LYS A CA 1
ATOM 774 C C . LYS A 1 99 ? 3.584 6.983 -14.162 1.00 93.62 99 LYS A C 1
ATOM 776 O O . LYS A 1 99 ? 2.967 8.034 -14.022 1.00 93.62 99 LYS A O 1
ATOM 781 N N . GLY A 1 100 ? 4.608 6.654 -13.372 1.00 92.75 100 GLY A N 1
ATOM 782 C CA . GLY A 1 100 ? 5.028 7.442 -12.208 1.00 92.75 100 GLY A CA 1
ATOM 783 C C . GLY A 1 100 ? 3.952 7.589 -11.120 1.00 92.75 100 GLY A C 1
ATOM 784 O O . GLY A 1 100 ? 4.064 8.449 -10.247 1.00 92.75 100 GLY A O 1
ATOM 785 N N . GLN A 1 101 ? 2.874 6.800 -11.176 1.00 95.75 101 GLN A N 1
ATOM 786 C CA . GLN A 1 101 ? 1.673 7.019 -10.369 1.00 95.75 101 GLN A CA 1
ATOM 787 C C . GLN A 1 101 ? 1.759 6.277 -9.037 1.00 95.75 101 GLN A C 1
ATOM 789 O O . GLN A 1 101 ? 2.055 5.085 -9.002 1.00 95.75 101 GLN A O 1
ATOM 794 N N . ARG A 1 102 ? 1.416 6.949 -7.935 1.00 96.00 102 ARG A N 1
ATOM 795 C CA . ARG A 1 102 ? 1.320 6.307 -6.617 1.00 96.00 102 ARG A CA 1
ATOM 796 C C . ARG A 1 102 ? -0.021 5.596 -6.436 1.00 96.00 102 ARG A C 1
ATOM 798 O O . ARG A 1 102 ? -1.076 6.147 -6.757 1.00 96.00 102 ARG A O 1
ATOM 805 N N . TYR A 1 103 ? 0.044 4.396 -5.869 1.00 96.81 103 TYR A N 1
ATOM 806 C CA . TYR A 1 103 ? -1.075 3.507 -5.555 1.00 96.81 103 TYR A CA 1
ATOM 807 C C . TYR A 1 103 ? -1.006 3.083 -4.086 1.00 96.81 103 TYR A C 1
ATOM 809 O O . TYR A 1 103 ? -0.870 1.906 -3.764 1.00 96.81 103 TYR A O 1
ATOM 817 N N . ASP A 1 104 ? -1.068 4.065 -3.190 1.00 97.25 104 ASP A N 1
ATOM 818 C CA . ASP A 1 104 ? -0.816 3.874 -1.760 1.00 97.25 104 ASP A CA 1
ATOM 819 C C . ASP A 1 104 ? -2.014 4.215 -0.863 1.00 97.25 104 ASP A C 1
ATOM 821 O O . ASP A 1 104 ? -1.891 4.206 0.356 1.00 97.25 104 ASP A O 1
ATOM 825 N N . GLY A 1 105 ? -3.187 4.522 -1.420 1.00 97.56 105 GLY A N 1
ATOM 826 C CA . GLY A 1 105 ? -4.358 4.862 -0.611 1.00 97.56 105 GLY A CA 1
ATOM 827 C C . GLY A 1 105 ? -4.961 3.646 0.101 1.00 97.56 105 GLY A C 1
ATOM 828 O O . GLY A 1 105 ? -4.983 2.553 -0.455 1.00 97.56 105 GLY A O 1
ATOM 829 N N . LEU A 1 106 ? -5.582 3.843 1.270 1.00 97.94 106 LEU A N 1
ATOM 830 C CA . LEU A 1 106 ? -6.220 2.758 2.042 1.00 97.94 106 LEU A CA 1
ATOM 831 C C . LEU A 1 106 ? -7.243 1.929 1.246 1.00 97.94 106 LEU A C 1
ATOM 833 O O . LEU A 1 106 ? -7.314 0.726 1.431 1.00 97.94 106 LEU A O 1
ATOM 837 N N . HIS A 1 107 ? -7.974 2.533 0.309 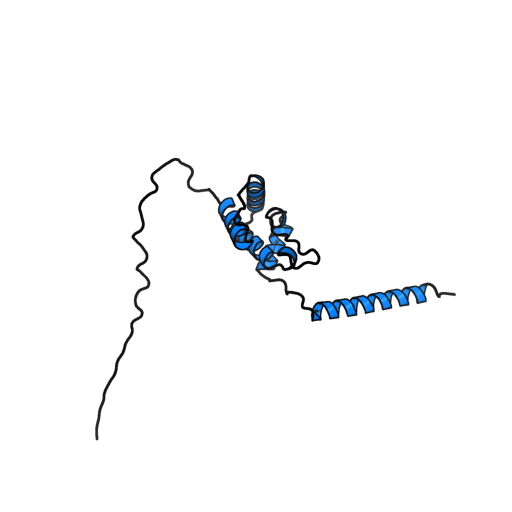1.00 97.38 107 HIS A N 1
ATOM 838 C CA . HIS A 1 107 ? -8.872 1.820 -0.617 1.00 97.38 107 HIS A CA 1
ATOM 839 C C . HIS A 1 107 ? -8.179 0.806 -1.549 1.00 97.38 107 HIS A C 1
ATOM 841 O O . HIS A 1 107 ? -8.844 -0.067 -2.096 1.00 97.38 107 HIS A O 1
ATOM 847 N N . ILE A 1 108 ? -6.864 0.932 -1.753 1.00 97.94 108 ILE A N 1
ATOM 848 C CA . ILE A 1 108 ? -6.032 -0.008 -2.510 1.00 97.94 108 ILE A CA 1
ATOM 849 C C . ILE A 1 108 ? -5.422 -1.029 -1.564 1.00 97.94 108 ILE A C 1
ATOM 851 O O . ILE A 1 108 ? -5.293 -2.175 -1.956 1.00 97.94 108 ILE A O 1
ATOM 855 N N . ILE A 1 109 ? -5.028 -0.639 -0.352 1.00 98.12 109 ILE A N 1
ATOM 856 C CA . ILE A 1 109 ? -4.356 -1.536 0.600 1.00 98.12 109 ILE A CA 1
ATOM 857 C C . ILE A 1 109 ? -5.362 -2.478 1.265 1.00 98.12 109 ILE A C 1
ATOM 859 O O . ILE A 1 109 ? -5.138 -3.679 1.322 1.00 98.12 109 ILE A O 1
ATOM 863 N N . LEU A 1 110 ? -6.498 -1.936 1.704 1.00 98.06 110 LEU A N 1
ATOM 864 C CA . LEU A 1 110 ? -7.532 -2.616 2.488 1.00 98.06 110 LEU A CA 1
ATOM 865 C C . LEU A 1 110 ? -8.769 -2.952 1.645 1.00 98.06 110 LEU A C 1
ATOM 867 O O . LEU A 1 110 ? -9.894 -2.915 2.135 1.00 98.06 110 LEU A O 1
ATOM 871 N N . ARG A 1 111 ? -8.582 -3.196 0.342 1.00 95.56 111 ARG A N 1
ATOM 872 C CA . ARG A 1 111 ? -9.697 -3.403 -0.595 1.00 95.56 111 ARG A CA 1
ATOM 873 C C . ARG A 1 111 ? -10.471 -4.691 -0.306 1.00 95.56 111 ARG A C 1
ATOM 875 O O . ARG A 1 111 ? -11.694 -4.702 -0.401 1.00 95.56 111 ARG A O 1
ATOM 882 N N . ASN A 1 112 ? -9.744 -5.776 -0.062 1.00 97.38 112 ASN A N 1
ATOM 883 C CA . ASN A 1 112 ? -10.243 -7.120 0.219 1.00 97.38 112 ASN A CA 1
ATOM 884 C C . ASN A 1 112 ? -9.137 -7.936 0.917 1.00 97.38 112 ASN A C 1
ATOM 886 O O . ASN A 1 112 ? -8.009 -7.454 1.036 1.00 97.38 112 ASN A O 1
ATOM 890 N N . ALA A 1 113 ? -9.465 -9.153 1.359 1.00 98.00 113 ALA A N 1
ATOM 891 C CA . ALA A 1 113 ? -8.533 -10.048 2.049 1.00 98.00 113 ALA A CA 1
ATOM 892 C C . ALA A 1 113 ? -7.277 -10.351 1.210 1.00 98.00 113 ALA A C 1
ATOM 894 O O . ALA A 1 113 ? -6.174 -10.058 1.657 1.00 98.00 113 ALA A O 1
ATOM 895 N N . ASP A 1 114 ? -7.437 -10.778 -0.051 1.00 98.19 114 ASP A N 1
ATOM 896 C CA . ASP A 1 114 ? -6.308 -11.109 -0.942 1.00 98.19 114 ASP A CA 1
ATOM 897 C C . ASP A 1 114 ? -5.276 -9.980 -1.049 1.00 98.19 114 ASP A C 1
ATOM 899 O O . ASP A 1 114 ? -4.066 -10.195 -1.109 1.00 98.19 114 ASP A O 1
ATOM 903 N N . GLN A 1 115 ? -5.759 -8.742 -1.099 1.00 97.88 115 GLN A N 1
ATOM 904 C CA . GLN A 1 115 ? -4.918 -7.567 -1.213 1.00 97.88 115 GLN A CA 1
ATOM 905 C C . GLN A 1 115 ? -4.167 -7.271 0.088 1.00 97.88 115 GLN A C 1
ATOM 907 O O . GLN A 1 115 ? -2.992 -6.898 0.031 1.00 97.88 115 GLN A O 1
ATOM 912 N N . ILE A 1 116 ? -4.831 -7.443 1.234 1.00 98.50 116 ILE A N 1
ATOM 913 C CA . ILE A 1 116 ? -4.222 -7.313 2.561 1.00 98.50 116 ILE A CA 1
ATOM 914 C C . ILE A 1 116 ? -3.133 -8.379 2.714 1.00 98.50 116 ILE A C 1
ATOM 916 O O . ILE A 1 116 ? -1.978 -8.029 2.956 1.00 98.50 116 ILE A O 1
ATOM 920 N N . ASP A 1 117 ? -3.465 -9.644 2.450 1.00 98.56 117 ASP A N 1
ATOM 921 C CA . ASP A 1 117 ? -2.552 -10.787 2.553 1.00 98.56 117 ASP A CA 1
ATOM 922 C C . ASP A 1 117 ? -1.339 -10.625 1.643 1.00 98.56 117 ASP A C 1
ATOM 924 O O . ASP A 1 117 ? -0.198 -10.816 2.066 1.00 98.56 117 ASP A O 1
ATOM 928 N N . ARG A 1 118 ? -1.554 -10.185 0.397 1.00 98.00 118 ARG A N 1
ATOM 929 C CA . ARG A 1 118 ? -0.462 -9.891 -0.536 1.00 98.00 118 ARG A CA 1
ATOM 930 C C . ARG A 1 118 ? 0.500 -8.858 0.037 1.00 98.00 118 ARG A C 1
ATOM 932 O O . ARG A 1 118 ? 1.710 -8.993 -0.121 1.00 98.00 118 ARG A O 1
ATOM 939 N N . PHE A 1 119 ? -0.008 -7.804 0.670 1.00 98.31 119 PHE A N 1
ATOM 940 C CA . PHE A 1 119 ? 0.864 -6.781 1.230 1.00 98.31 119 PHE A CA 1
ATOM 941 C C . PHE A 1 119 ? 1.550 -7.209 2.522 1.00 98.31 119 PHE A C 1
ATOM 943 O O . PHE A 1 119 ? 2.713 -6.859 2.705 1.00 98.31 119 PHE A O 1
ATOM 950 N N . ILE A 1 120 ? 0.898 -8.007 3.366 1.00 98.44 120 ILE A N 1
ATOM 951 C CA . ILE A 1 120 ? 1.563 -8.655 4.503 1.00 98.44 120 ILE A CA 1
ATOM 952 C C . ILE A 1 120 ? 2.694 -9.552 3.987 1.00 98.44 120 ILE A C 1
ATOM 954 O O . ILE A 1 120 ? 3.831 -9.440 4.439 1.00 98.44 120 ILE A O 1
ATOM 958 N N . SER A 1 121 ? 2.433 -10.359 2.956 1.00 98.12 121 SER A N 1
ATOM 959 C CA . SER A 1 121 ? 3.458 -11.182 2.312 1.00 98.12 121 SER A CA 1
ATOM 960 C C . SER A 1 121 ? 4.601 -10.338 1.753 1.00 98.12 121 SER A C 1
ATOM 962 O O . SER A 1 121 ? 5.751 -10.726 1.910 1.00 98.12 121 SER A O 1
ATOM 964 N N . ASN A 1 122 ? 4.329 -9.187 1.129 1.00 97.38 122 ASN A N 1
ATOM 965 C CA . ASN A 1 122 ? 5.391 -8.295 0.657 1.00 97.38 122 ASN A CA 1
ATOM 966 C C . ASN A 1 122 ? 6.219 -7.736 1.818 1.00 97.38 122 ASN A C 1
ATOM 968 O O . ASN A 1 122 ? 7.423 -7.578 1.669 1.00 97.38 122 ASN A O 1
ATOM 972 N N . PHE A 1 123 ? 5.597 -7.427 2.958 1.00 97.44 123 PHE A N 1
ATOM 973 C CA . PHE A 1 123 ? 6.310 -6.978 4.154 1.00 97.44 123 PHE A CA 1
ATOM 974 C C . PHE A 1 123 ? 7.267 -8.053 4.685 1.00 97.44 123 PHE A C 1
ATOM 976 O O . PHE A 1 123 ? 8.427 -7.756 4.960 1.00 97.44 123 PHE A O 1
ATOM 983 N N . LEU A 1 124 ? 6.800 -9.301 4.770 1.00 97.19 124 LEU A N 1
ATOM 984 C CA . LEU A 1 124 ? 7.605 -10.446 5.212 1.00 97.19 124 LEU A CA 1
ATOM 985 C C . LEU A 1 124 ? 8.662 -10.858 4.176 1.00 97.19 124 LEU A C 1
ATOM 987 O O . LEU A 1 124 ? 9.761 -11.290 4.524 1.00 97.19 124 LEU A O 1
ATOM 991 N N . HIS A 1 125 ? 8.337 -10.701 2.895 1.00 95.50 125 HIS A N 1
ATOM 992 C CA . HIS A 1 125 ? 9.166 -11.067 1.754 1.00 95.50 125 HIS A CA 1
ATOM 993 C C . HIS A 1 125 ? 9.261 -9.884 0.780 1.00 95.50 125 HIS A C 1
ATOM 995 O O . HIS A 1 125 ? 8.542 -9.847 -0.225 1.00 95.50 125 HIS A O 1
ATOM 1001 N N . PRO A 1 126 ? 10.145 -8.905 1.061 1.00 91.00 126 PRO A N 1
ATOM 1002 C CA . PRO A 1 126 ? 10.281 -7.705 0.248 1.00 91.00 126 PRO A CA 1
ATOM 1003 C C . PRO A 1 126 ? 10.497 -8.037 -1.233 1.00 91.00 126 PRO A C 1
ATOM 1005 O O . PRO A 1 126 ? 11.423 -8.788 -1.563 1.00 91.00 126 PRO A O 1
ATOM 1008 N N . PRO A 1 127 ? 9.685 -7.482 -2.153 1.00 86.62 127 PRO A N 1
ATOM 1009 C CA . PRO A 1 127 ? 9.859 -7.743 -3.571 1.00 86.62 127 PRO A CA 1
ATOM 1010 C C . PRO A 1 127 ? 11.214 -7.199 -4.034 1.00 86.62 127 PRO A C 1
ATOM 1012 O O . PRO A 1 127 ? 11.533 -6.025 -3.830 1.00 86.62 127 PRO A O 1
ATOM 1015 N N . ARG A 1 128 ? 12.013 -8.045 -4.697 1.00 83.62 128 ARG A N 1
ATOM 1016 C CA . ARG A 1 128 ? 13.259 -7.611 -5.340 1.00 83.62 128 ARG A CA 1
ATOM 1017 C C . ARG A 1 128 ? 12.940 -6.510 -6.357 1.00 83.62 128 ARG A C 1
ATOM 1019 O O . ARG A 1 128 ? 12.088 -6.681 -7.228 1.00 83.62 128 ARG A O 1
ATOM 1026 N N . GLN A 1 129 ? 13.681 -5.408 -6.293 1.00 76.94 129 GLN A N 1
ATOM 1027 C CA . GLN A 1 129 ? 13.657 -4.392 -7.342 1.00 76.94 129 GLN A CA 1
ATOM 1028 C C . GLN A 1 129 ? 14.317 -4.948 -8.607 1.00 76.94 129 GLN A C 1
ATOM 1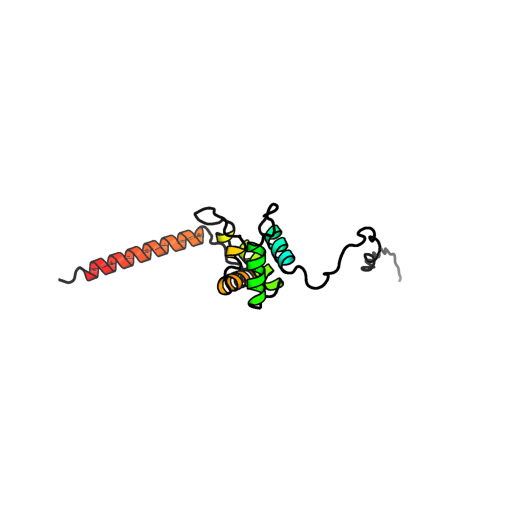030 O O . GLN A 1 129 ? 15.458 -5.407 -8.552 1.00 76.94 129 GLN A O 1
ATOM 1035 N N . LYS A 1 130 ? 13.607 -4.912 -9.741 1.00 80.12 130 LYS A N 1
ATOM 1036 C CA . LYS A 1 130 ? 14.188 -5.295 -11.032 1.00 80.12 130 LYS A CA 1
ATOM 1037 C C . LYS A 1 130 ? 15.287 -4.304 -11.406 1.00 80.12 130 LYS A C 1
ATOM 1039 O O . LYS A 1 130 ? 15.075 -3.092 -11.409 1.00 80.12 130 LYS A O 1
ATOM 1044 N N . THR A 1 131 ? 16.462 -4.828 -11.714 1.00 84.62 131 THR A N 1
ATOM 1045 C CA . THR A 1 131 ? 17.604 -4.052 -12.197 1.00 84.62 131 THR A CA 1
ATOM 1046 C C . THR A 1 131 ? 17.497 -3.804 -13.704 1.00 84.62 131 THR A C 1
ATOM 1048 O O . THR A 1 131 ? 16.736 -4.469 -14.407 1.00 84.62 131 THR A O 1
ATOM 1051 N N . LYS A 1 132 ? 18.303 -2.874 -14.239 1.00 84.88 132 LYS A N 1
ATOM 1052 C CA . LYS A 1 132 ? 18.410 -2.680 -15.699 1.00 84.88 132 LYS A CA 1
ATOM 1053 C C . LYS A 1 132 ? 18.847 -3.961 -16.416 1.00 84.88 132 LYS A C 1
ATOM 1055 O O . LYS A 1 132 ? 18.360 -4.243 -17.502 1.00 84.88 132 LYS A O 1
ATOM 1060 N N . SER A 1 133 ? 19.733 -4.740 -15.798 1.00 87.12 133 SER A N 1
ATOM 1061 C CA . SER A 1 133 ? 20.139 -6.054 -16.302 1.00 87.12 133 SER A CA 1
ATOM 1062 C C . SER A 1 133 ? 18.969 -7.032 -16.366 1.00 87.12 133 SER A C 1
ATOM 1064 O O . SER A 1 133 ? 18.816 -7.696 -17.385 1.00 87.12 133 SER A O 1
ATOM 1066 N N . ASP A 1 134 ? 18.113 -7.079 -15.339 1.00 86.75 134 ASP A N 1
ATOM 1067 C CA . ASP A 1 134 ? 16.928 -7.949 -15.351 1.00 86.75 134 ASP A CA 1
ATOM 1068 C C . ASP A 1 134 ? 15.978 -7.571 -16.497 1.00 86.75 134 ASP A C 1
ATOM 1070 O O . ASP A 1 134 ? 15.427 -8.448 -17.159 1.00 86.75 134 ASP A O 1
ATOM 1074 N N . GLN A 1 135 ? 15.823 -6.269 -16.767 1.00 85.88 135 GLN A N 1
ATOM 1075 C CA . GLN A 1 135 ? 15.001 -5.794 -17.879 1.00 85.88 135 GLN A CA 1
ATOM 1076 C C . GLN A 1 135 ? 15.574 -6.215 -19.237 1.00 85.88 135 GLN A C 1
ATOM 1078 O O . GLN A 1 135 ? 14.844 -6.765 -20.053 1.00 85.88 135 GLN A O 1
ATOM 1083 N N . LEU A 1 136 ? 16.879 -6.031 -19.458 1.00 90.44 136 LEU A N 1
ATOM 1084 C CA . LEU A 1 136 ? 17.533 -6.431 -20.710 1.00 90.44 136 LEU A CA 1
ATOM 1085 C C . LEU A 1 136 ? 17.432 -7.939 -20.962 1.00 90.44 136 LEU A C 1
ATOM 1087 O O . LEU A 1 136 ? 17.195 -8.361 -22.091 1.00 90.44 136 LEU A O 1
ATOM 1091 N N . VAL A 1 137 ? 17.599 -8.755 -19.917 1.00 91.12 137 VAL A N 1
ATOM 1092 C CA . VAL A 1 137 ? 17.418 -10.209 -20.018 1.00 91.12 137 VAL A CA 1
ATOM 1093 C C . VAL A 1 137 ? 15.985 -10.533 -20.432 1.00 91.12 137 VAL A C 1
ATOM 1095 O O . VAL A 1 137 ? 15.789 -11.326 -21.351 1.00 91.12 137 VAL A O 1
ATOM 1098 N N . GLN A 1 138 ? 14.994 -9.889 -19.812 1.00 88.06 138 GLN A N 1
ATOM 1099 C CA . GLN A 1 138 ? 13.593 -10.100 -20.161 1.00 88.06 138 GLN A CA 1
ATOM 1100 C C . GLN A 1 138 ? 13.289 -9.680 -21.605 1.00 88.06 138 GLN A C 1
ATOM 1102 O O . GLN A 1 138 ? 12.613 -10.413 -22.321 1.00 88.06 138 GLN A O 1
ATOM 1107 N N . ASP A 1 139 ? 13.813 -8.540 -22.054 1.00 91.06 139 ASP A N 1
ATOM 1108 C CA . ASP A 1 139 ? 13.615 -8.046 -23.418 1.00 91.06 139 ASP A CA 1
ATOM 1109 C C . ASP A 1 139 ? 14.233 -9.001 -24.450 1.00 91.06 139 ASP A C 1
ATOM 1111 O O . ASP A 1 139 ? 13.584 -9.347 -25.438 1.00 91.06 139 ASP A O 1
ATOM 1115 N N . ASN A 1 140 ? 15.448 -9.495 -24.190 1.00 95.31 140 ASN A N 1
ATOM 1116 C CA . ASN A 1 140 ? 16.114 -10.475 -25.050 1.00 95.31 140 ASN A CA 1
ATOM 1117 C C . ASN A 1 140 ? 15.318 -11.788 -25.154 1.00 95.31 140 ASN A C 1
ATOM 1119 O O . ASN A 1 140 ? 15.178 -12.328 -26.252 1.00 95.31 140 ASN A O 1
ATOM 1123 N N . ILE A 1 141 ? 14.767 -12.284 -24.037 1.00 95.50 141 ILE A N 1
ATOM 1124 C CA . ILE A 1 141 ? 13.912 -13.483 -24.018 1.00 95.50 141 ILE A CA 1
ATOM 1125 C C . ILE A 1 141 ? 12.634 -13.245 -24.829 1.00 95.50 141 ILE A C 1
ATOM 1127 O O . ILE A 1 141 ? 12.307 -14.049 -25.698 1.00 95.50 141 ILE A O 1
ATOM 1131 N N . ASN A 1 142 ? 11.952 -12.117 -24.614 1.00 93.62 142 ASN A N 1
ATOM 1132 C CA . ASN A 1 142 ? 10.717 -11.781 -25.329 1.00 93.62 142 ASN A CA 1
ATOM 1133 C C . ASN A 1 142 ? 10.942 -11.697 -26.850 1.00 93.62 142 ASN A C 1
ATOM 1135 O O . ASN A 1 142 ? 10.088 -12.103 -27.642 1.00 93.62 142 ASN A O 1
ATOM 1139 N N . VAL A 1 143 ? 12.095 -11.164 -27.275 1.00 95.75 143 VAL A N 1
ATOM 1140 C CA . VAL A 1 143 ? 12.490 -11.173 -28.687 1.00 95.75 143 VAL A CA 1
ATOM 1141 C C . VAL A 1 143 ? 12.644 -12.615 -29.165 1.00 95.75 143 VAL A C 1
ATOM 1143 O O . VAL A 1 143 ? 12.009 -12.974 -30.149 1.00 95.75 143 VAL A O 1
ATOM 1146 N N . ALA A 1 144 ? 13.393 -13.466 -28.464 1.00 94.31 144 ALA A N 1
ATOM 1147 C CA . ALA A 1 144 ? 13.567 -14.865 -28.862 1.00 94.31 144 ALA A CA 1
ATOM 1148 C C . ALA A 1 144 ? 12.231 -15.632 -28.982 1.00 94.31 144 ALA A C 1
ATOM 1150 O O . ALA A 1 144 ? 12.009 -16.314 -29.982 1.00 94.31 144 ALA A O 1
ATOM 1151 N N . GLU A 1 145 ? 11.307 -15.462 -28.030 1.00 92.88 145 GLU A N 1
ATOM 1152 C CA . GLU A 1 145 ? 9.967 -16.070 -28.074 1.00 92.88 145 GLU A CA 1
ATOM 1153 C C . GLU A 1 145 ? 9.171 -15.620 -29.305 1.00 92.88 145 GLU A C 1
ATOM 1155 O O . GLU A 1 145 ? 8.564 -16.433 -30.005 1.00 92.88 145 GLU A O 1
ATOM 1160 N N . LYS A 1 146 ? 9.215 -14.322 -29.629 1.00 93.50 146 LYS A N 1
ATOM 1161 C CA . LYS A 1 146 ? 8.546 -13.781 -30.818 1.00 93.50 146 LYS A CA 1
ATOM 1162 C C . LYS A 1 146 ? 9.103 -14.378 -32.112 1.00 93.50 146 LYS A C 1
ATOM 1164 O O . LYS A 1 146 ? 8.334 -14.609 -33.046 1.00 93.50 146 LYS A O 1
ATOM 1169 N N . TRP A 1 147 ? 10.413 -14.611 -32.177 1.00 90.94 147 TRP A N 1
ATOM 1170 C CA . TRP A 1 147 ? 11.059 -15.235 -33.335 1.00 90.94 147 TRP A CA 1
ATOM 1171 C C . TRP A 1 147 ? 10.673 -16.712 -33.472 1.00 90.94 147 TRP A C 1
ATOM 1173 O O . TRP A 1 147 ? 10.353 -17.154 -34.577 1.00 90.94 147 TRP A O 1
ATOM 1183 N N . LEU A 1 148 ? 10.618 -17.455 -32.363 1.00 92.25 148 LEU A N 1
ATOM 1184 C CA . LEU A 1 148 ? 10.181 -18.853 -32.363 1.00 92.25 148 LEU A CA 1
ATOM 1185 C C . LEU A 1 148 ? 8.735 -18.988 -32.874 1.00 92.25 148 LEU A C 1
ATOM 1187 O O . LEU A 1 148 ? 8.482 -19.726 -33.824 1.00 92.25 148 LEU A O 1
ATOM 1191 N N . LEU A 1 149 ? 7.814 -18.175 -32.344 1.00 90.62 149 LEU A N 1
ATOM 1192 C CA . LEU A 1 149 ? 6.401 -18.156 -32.754 1.00 90.62 149 LEU A CA 1
ATOM 1193 C C . LEU A 1 149 ? 6.178 -17.682 -34.201 1.00 90.62 149 LEU A C 1
ATOM 1195 O O . LEU A 1 149 ? 5.149 -17.984 -34.812 1.00 90.62 149 LEU A O 1
ATOM 1199 N N . ALA A 1 150 ? 7.079 -16.866 -34.751 1.00 87.00 150 ALA A N 1
ATOM 1200 C CA . ALA A 1 150 ? 7.035 -16.497 -36.166 1.00 87.00 150 ALA A CA 1
ATOM 1201 C C . ALA A 1 150 ? 7.448 -17.684 -37.048 1.00 87.00 150 ALA A C 1
ATOM 1203 O O . ALA A 1 150 ? 6.747 -18.009 -38.003 1.00 87.00 150 ALA A O 1
ATOM 1204 N N . THR A 1 151 ? 8.512 -18.384 -36.651 1.00 84.31 151 THR A N 1
ATOM 1205 C CA . THR A 1 151 ? 9.050 -19.542 -37.375 1.00 84.31 151 THR A CA 1
ATOM 1206 C C . THR A 1 151 ? 8.046 -20.701 -37.419 1.00 84.31 151 THR A C 1
ATOM 1208 O O . THR A 1 151 ? 7.838 -21.302 -38.469 1.00 84.31 151 THR A O 1
ATOM 1211 N N . GLU A 1 152 ? 7.354 -20.985 -36.311 1.00 80.12 152 GLU A N 1
ATOM 1212 C CA . GLU A 1 152 ? 6.315 -22.029 -36.245 1.00 80.12 152 GLU A CA 1
ATOM 1213 C C . GLU A 1 152 ? 5.090 -21.727 -37.130 1.00 80.12 152 GLU A C 1
ATOM 1215 O O . GLU A 1 152 ? 4.470 -22.632 -37.691 1.00 80.12 152 GLU A O 1
ATOM 1220 N N . ARG A 1 153 ? 4.733 -20.447 -37.303 1.00 70.50 153 ARG A N 1
ATOM 1221 C CA . ARG A 1 153 ? 3.625 -20.047 -38.190 1.00 70.50 153 ARG A CA 1
ATOM 1222 C C . ARG A 1 153 ? 3.985 -20.164 -39.666 1.00 70.50 153 ARG A C 1
ATOM 1224 O O . ARG A 1 153 ? 3.118 -20.477 -40.479 1.00 70.50 153 ARG A O 1
ATOM 1231 N N . GLU A 1 154 ? 5.242 -19.919 -40.010 1.00 69.81 154 GLU A N 1
ATOM 1232 C CA . GLU A 1 154 ? 5.740 -20.073 -41.377 1.00 69.81 154 GLU A CA 1
ATOM 1233 C C . GLU A 1 154 ? 5.835 -21.551 -41.776 1.00 69.81 154 GLU A C 1
ATOM 1235 O O . GLU A 1 154 ? 5.447 -21.908 -42.887 1.00 69.81 154 GLU A O 1
ATOM 1240 N N . THR A 1 155 ? 6.235 -22.436 -40.858 1.00 68.38 155 THR A N 1
ATOM 1241 C CA . THR A 1 155 ? 6.269 -23.885 -41.118 1.00 68.38 155 THR A CA 1
ATOM 1242 C C . THR A 1 155 ? 4.875 -24.513 -41.174 1.00 68.38 155 THR A C 1
ATOM 1244 O O . THR A 1 155 ? 4.650 -25.406 -41.988 1.00 68.38 155 THR A O 1
ATOM 1247 N N . SER A 1 156 ? 3.908 -24.017 -40.391 1.00 65.25 156 SER A N 1
ATOM 1248 C CA . SER A 1 156 ? 2.523 -24.516 -40.423 1.00 65.25 156 SER A CA 1
ATOM 1249 C C . SER A 1 156 ? 1.712 -24.042 -41.641 1.00 65.25 156 SER A C 1
ATOM 1251 O O . SER A 1 156 ? 0.762 -24.722 -42.020 1.00 65.25 156 SER A O 1
ATOM 1253 N N . ASN A 1 157 ? 2.070 -22.915 -42.269 1.00 61.00 157 ASN A N 1
ATOM 1254 C CA . ASN A 1 157 ? 1.440 -22.422 -43.508 1.00 61.00 157 ASN A CA 1
ATOM 1255 C C . ASN A 1 157 ? 2.140 -22.914 -44.792 1.00 61.00 157 ASN A C 1
ATOM 1257 O O . ASN A 1 157 ? 1.686 -22.608 -45.893 1.00 61.00 157 ASN A O 1
ATOM 1261 N N . GLY A 1 158 ? 3.244 -23.655 -44.658 1.00 56.41 158 GLY A N 1
ATOM 1262 C CA . GLY A 1 158 ? 4.028 -24.213 -45.763 1.00 56.41 158 GLY A CA 1
ATOM 1263 C C . GLY A 1 158 ? 3.737 -25.682 -46.086 1.00 56.41 158 GLY A C 1
ATOM 1264 O O . GLY A 1 158 ? 4.492 -26.276 -46.852 1.00 56.41 158 GLY A O 1
ATOM 1265 N N . GLN A 1 159 ? 2.688 -26.287 -45.517 1.00 50.03 159 GLN A N 1
ATOM 1266 C CA . GLN A 1 159 ? 2.247 -27.631 -45.911 1.00 50.03 159 GLN A CA 1
ATOM 1267 C C . GLN A 1 159 ? 1.538 -27.563 -47.277 1.00 50.03 159 GLN A C 1
ATOM 1269 O O . GLN A 1 159 ? 0.331 -27.332 -47.347 1.00 50.03 159 GLN A O 1
ATOM 1274 N N . TYR A 1 160 ? 2.323 -27.722 -48.345 1.00 47.44 160 TYR A N 1
ATOM 1275 C CA . TYR A 1 160 ? 1.878 -28.231 -49.648 1.00 47.44 160 TYR A CA 1
ATOM 1276 C C . TYR A 1 160 ? 1.969 -29.757 -49.666 1.00 47.44 160 TYR A C 1
ATOM 1278 O O . TYR A 1 160 ? 2.954 -30.287 -49.099 1.00 47.44 160 TYR A O 1
#

pLDDT: mean 80.86, std 22.47, range [32.16, 98.62]

Secondary structure (DSSP, 8-state):
--------------------SS----------S--SSTTHHHHHHHHHHHHHT-TT----HHHHHHHHHHHHTT--HHHHHHHHHHHHH-TTTTT-STT-----SHHHHSSSHHHHHHHHHHHHSPPPPPPHHHHHHHHHHHHHHHHHHHHHHHHHT---

Radius of gyration: 29.3 Å; chains: 1; bounding box: 82×48×94 Å

Sequence (160 aa):
MEKLDQKDKQTSSFTNIEEITTKTTSKITTASNDVCSGNHEQIVFEHWKLTMKHPNAKLDKNRTKLIREALKLGYSIEELCQAISGCAITPHNIGLNDKGQRYDGLHIILRNADQIDRFISNFLHPPRQKTKSDQLVQDNINVAEKWLLATERETSNGQY

Foldseek 3Di:
DDDDDDDDDDDDDDDDPDPPPDDDDDDDDDDDDDPDPDDLLVLLVVLLCVLLVPVPDDDDPVSSVLSVVLVVVVDDSVLSSQLLNLLSLACVQNQVDPRSDHNRDSCQSSVDDVSSVVSNVCSVPPDDDQDPVNVVVVVVVVVVVVVVVVVVVVVVVPDD